Protein AF-A0A7C6ESQ6-F1 (afdb_monomer_lite)

Structure (mmCIF, N/CA/C/O backbone):
data_AF-A0A7C6ESQ6-F1
#
_entry.id   AF-A0A7C6ESQ6-F1
#
loop_
_atom_site.group_PDB
_atom_site.id
_atom_site.type_symbol
_atom_site.label_atom_id
_atom_site.label_alt_id
_atom_site.label_comp_id
_atom_site.label_asym_id
_atom_site.label_entity_id
_atom_site.label_seq_id
_atom_site.pdbx_PDB_ins_code
_atom_site.Cartn_x
_atom_site.Cartn_y
_atom_site.Cartn_z
_atom_site.occupancy
_atom_site.B_iso_or_equiv
_atom_site.auth_seq_id
_atom_site.auth_comp_id
_atom_site.auth_asym_id
_atom_site.auth_atom_id
_atom_site.pdbx_PDB_model_num
ATOM 1 N N . MET A 1 1 ? 0.675 -4.792 -24.151 1.00 38.22 1 MET A N 1
ATOM 2 C CA . MET A 1 1 ? 0.640 -6.131 -23.531 1.00 38.22 1 MET A CA 1
ATOM 3 C C . MET A 1 1 ? 1.542 -7.033 -24.361 1.00 38.22 1 MET A C 1
ATOM 5 O O . MET A 1 1 ? 1.182 -7.330 -25.490 1.00 38.22 1 MET A O 1
ATOM 9 N N . VAL A 1 2 ? 2.749 -7.359 -23.887 1.00 43.62 2 VAL A N 1
ATOM 10 C CA . VAL A 1 2 ? 3.597 -8.355 -24.565 1.00 43.62 2 VAL A CA 1
ATOM 11 C C . VAL A 1 2 ? 3.048 -9.716 -24.164 1.00 43.62 2 VAL A C 1
ATOM 13 O O . VAL A 1 2 ? 3.107 -10.090 -22.995 1.00 43.62 2 VAL A O 1
ATOM 16 N N . VAL A 1 3 ? 2.423 -10.412 -25.108 1.00 44.91 3 VAL A N 1
ATOM 17 C CA . VAL A 1 3 ? 1.935 -11.775 -24.897 1.00 44.91 3 VAL A CA 1
ATOM 18 C C . VAL A 1 3 ? 3.154 -12.694 -24.925 1.00 44.91 3 VAL A C 1
ATOM 20 O O . VAL A 1 3 ? 3.728 -12.941 -25.981 1.00 44.91 3 VAL A O 1
ATOM 23 N N . LEU A 1 4 ? 3.586 -13.163 -23.753 1.00 53.50 4 LEU A N 1
ATOM 24 C CA . LEU A 1 4 ? 4.672 -14.136 -23.605 1.00 53.50 4 LEU A CA 1
ATOM 25 C C . LEU A 1 4 ? 4.140 -15.539 -23.932 1.00 53.50 4 LEU A C 1
ATOM 27 O O . LEU A 1 4 ? 3.930 -16.361 -23.047 1.00 53.50 4 LEU A O 1
ATOM 31 N N . SER A 1 5 ? 3.908 -15.822 -25.212 1.00 55.59 5 SER A N 1
ATOM 32 C CA . SER A 1 5 ? 3.445 -17.133 -25.695 1.00 55.59 5 SER A CA 1
ATOM 33 C C . SER A 1 5 ? 4.500 -18.250 -25.604 1.00 55.59 5 SER A C 1
ATOM 35 O O . SER A 1 5 ? 4.257 -19.351 -26.084 1.00 55.59 5 SER A O 1
ATOM 37 N N . PHE A 1 6 ? 5.675 -17.982 -25.021 1.00 57.47 6 PHE A N 1
ATOM 38 C CA . PHE A 1 6 ? 6.845 -18.869 -25.075 1.00 57.47 6 PHE A CA 1
ATOM 39 C C . PHE A 1 6 ? 7.120 -19.666 -23.791 1.00 57.47 6 PHE A C 1
ATOM 41 O O . PHE A 1 6 ? 7.912 -20.604 -23.830 1.00 57.47 6 PHE A O 1
ATOM 48 N N . TYR A 1 7 ? 6.454 -19.364 -22.671 1.00 63.41 7 TYR A N 1
ATOM 49 C CA . TYR A 1 7 ? 6.669 -20.080 -21.410 1.00 63.41 7 TYR A CA 1
ATOM 50 C C . TYR A 1 7 ? 5.393 -20.779 -20.939 1.00 63.41 7 TYR A C 1
ATOM 52 O O . TYR A 1 7 ? 4.421 -20.133 -20.561 1.00 63.41 7 TYR A O 1
ATOM 60 N N . SER A 1 8 ? 5.416 -22.114 -20.899 1.00 73.50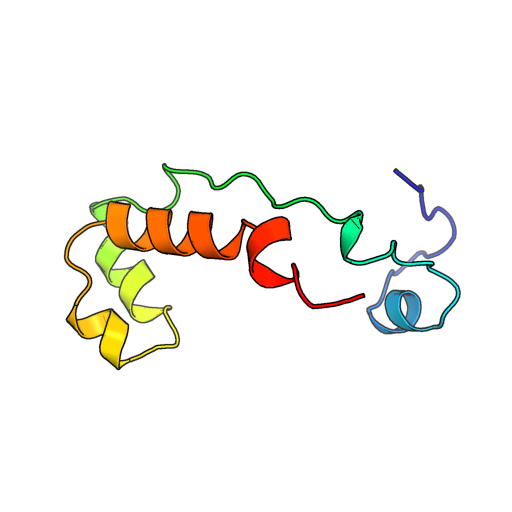 8 SER A N 1
ATOM 61 C CA . SER A 1 8 ? 4.328 -22.933 -20.337 1.00 73.50 8 SER A CA 1
ATOM 62 C C . SER A 1 8 ? 4.193 -22.785 -18.815 1.00 73.50 8 SER A C 1
ATOM 64 O O . SER A 1 8 ? 3.133 -23.060 -18.255 1.00 73.50 8 SER A O 1
ATOM 66 N N . LYS A 1 9 ? 5.263 -22.331 -18.1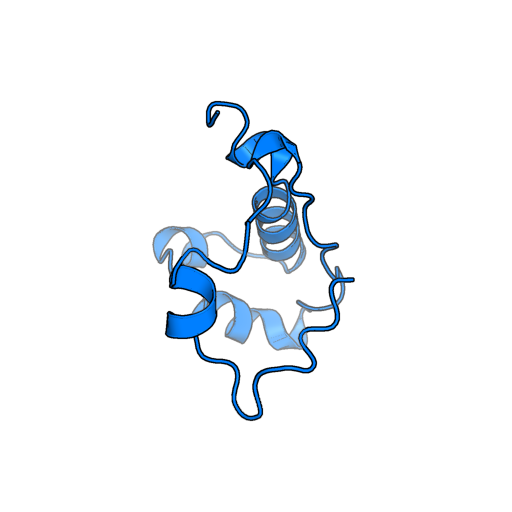47 1.00 80.38 9 LYS A N 1
ATOM 67 C CA . LYS A 1 9 ? 5.303 -21.935 -16.735 1.00 80.38 9 LYS A CA 1
ATOM 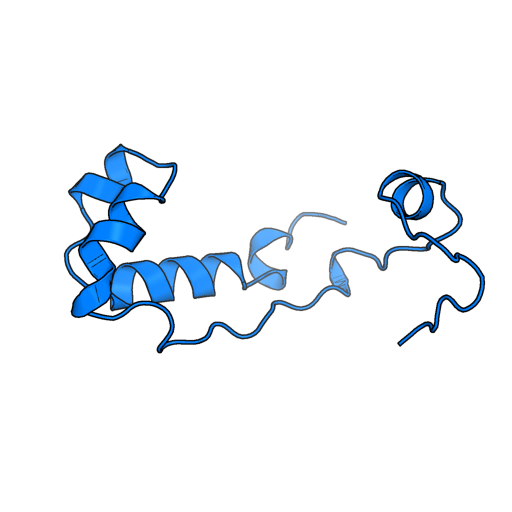68 C C . LYS A 1 9 ? 6.197 -20.707 -16.587 1.00 80.38 9 LYS A C 1
ATOM 70 O O . LYS A 1 9 ? 7.417 -20.821 -16.626 1.00 80.38 9 LYS A O 1
ATOM 75 N N . PHE A 1 10 ? 5.584 -19.541 -16.431 1.00 82.88 10 PHE A N 1
ATOM 76 C CA . PHE A 1 10 ? 6.303 -18.304 -16.153 1.00 82.88 10 PHE A CA 1
ATOM 77 C C . PHE A 1 10 ? 6.804 -18.300 -14.703 1.00 82.88 10 PHE A C 1
ATOM 79 O O . PHE A 1 10 ? 6.013 -18.476 -13.776 1.00 82.88 10 PHE A O 1
ATOM 86 N N . THR A 1 11 ? 8.108 -18.115 -14.497 1.00 88.00 11 THR A N 1
ATOM 87 C CA . THR A 1 11 ? 8.719 -18.024 -13.162 1.00 88.00 11 THR A CA 1
ATOM 88 C C . THR A 1 11 ? 9.362 -16.659 -12.940 1.00 88.00 11 THR A C 1
ATOM 90 O O . THR A 1 11 ? 9.662 -15.939 -13.891 1.00 88.00 11 THR A O 1
ATOM 93 N N . LEU A 1 12 ? 9.645 -16.314 -11.680 1.00 84.75 12 LEU A N 1
ATOM 94 C CA . LEU A 1 12 ? 10.406 -15.102 -11.361 1.00 84.75 12 LEU A CA 1
ATOM 95 C C . LEU A 1 12 ? 11.809 -15.124 -11.995 1.00 84.75 12 LEU A C 1
ATOM 97 O O . LEU A 1 12 ? 12.300 -14.087 -12.424 1.00 84.75 12 LEU A O 1
ATOM 101 N N . GLY A 1 13 ? 12.415 -16.310 -12.131 1.00 86.81 13 GLY A N 1
ATOM 102 C CA . GLY A 1 13 ? 13.675 -16.477 -12.854 1.00 86.81 13 GLY A CA 1
ATOM 103 C C . GLY A 1 13 ? 13.576 -16.005 -14.305 1.00 86.81 13 GLY A C 1
ATOM 104 O O . GLY A 1 13 ? 14.448 -15.275 -14.750 1.00 86.81 13 GLY A O 1
ATOM 105 N N . ASN A 1 14 ? 12.476 -16.316 -15.001 1.00 86.19 14 ASN A N 1
ATOM 106 C CA . ASN A 1 14 ? 12.232 -15.841 -16.372 1.00 86.19 14 ASN A CA 1
ATOM 107 C C . ASN A 1 14 ? 11.974 -14.332 -16.452 1.00 86.19 14 ASN A C 1
ATOM 109 O O . ASN A 1 14 ? 12.164 -13.719 -17.492 1.00 86.19 14 ASN A O 1
ATOM 113 N N . PHE A 1 15 ? 11.496 -13.719 -15.370 1.00 83.56 15 PHE A N 1
ATOM 114 C CA . PHE A 1 15 ? 11.326 -12.269 -15.308 1.00 83.56 15 PHE A CA 1
ATOM 115 C C . PHE A 1 15 ? 12.656 -11.534 -15.105 1.00 83.56 15 PHE A C 1
ATOM 117 O O . PHE A 1 15 ? 12.823 -10.405 -15.561 1.00 83.56 15 PHE A O 1
ATOM 124 N N . CYS A 1 16 ? 13.600 -12.185 -14.425 1.00 85.81 16 CYS A N 1
ATOM 125 C CA . CYS A 1 16 ? 14.892 -11.628 -14.039 1.00 85.81 16 CYS A CA 1
ATOM 126 C C . CYS A 1 16 ? 16.066 -12.122 -14.904 1.00 85.81 16 CYS A C 1
ATOM 128 O O . CYS A 1 16 ? 17.202 -11.745 -14.631 1.00 85.81 16 CYS A O 1
ATOM 130 N N . ASP A 1 17 ? 15.823 -12.945 -15.927 1.00 84.31 17 ASP A N 1
ATOM 131 C CA . ASP A 1 17 ? 16.862 -13.537 -16.789 1.00 84.31 17 ASP A CA 1
ATOM 132 C C . ASP A 1 17 ? 17.470 -12.551 -17.806 1.00 84.31 17 ASP A C 1
ATOM 134 O O . ASP A 1 17 ? 18.381 -12.904 -18.553 1.00 84.31 17 ASP A O 1
ATOM 138 N N . GLY A 1 18 ? 16.979 -11.308 -17.828 1.00 79.75 18 GLY A N 1
ATOM 139 C CA . GLY A 1 18 ? 17.432 -10.250 -18.729 1.00 79.75 18 GLY A CA 1
ATOM 140 C C . GLY A 1 18 ? 16.778 -10.271 -20.113 1.00 79.75 18 GLY A C 1
ATOM 141 O O . GLY A 1 18 ? 16.977 -9.328 -20.876 1.00 79.75 18 GLY A O 1
ATOM 142 N N . TYR A 1 19 ? 15.962 -11.282 -20.437 1.00 83.31 19 TYR A N 1
ATOM 143 C CA . TYR A 1 19 ? 15.205 -11.337 -21.692 1.00 83.31 19 TYR A CA 1
ATOM 144 C C . TYR A 1 19 ? 13.953 -10.456 -21.654 1.00 83.31 19 TYR A C 1
ATOM 146 O O . TYR A 1 19 ? 13.514 -9.937 -22.683 1.00 83.31 19 TYR A O 1
ATOM 154 N N . ILE A 1 20 ? 13.370 -10.267 -20.468 1.00 83.50 20 ILE A N 1
ATOM 155 C CA . ILE A 1 20 ? 12.226 -9.377 -20.272 1.00 83.50 20 ILE A CA 1
ATOM 156 C C . ILE A 1 20 ? 12.737 -7.989 -19.914 1.00 83.50 20 ILE A C 1
ATOM 158 O O . ILE A 1 20 ? 13.109 -7.708 -18.775 1.00 83.50 20 ILE A O 1
ATOM 162 N N . PHE A 1 21 ? 12.716 -7.101 -20.905 1.00 83.19 21 PHE A N 1
ATOM 163 C CA . PHE A 1 21 ? 13.007 -5.696 -20.676 1.00 83.19 21 PHE A CA 1
ATOM 164 C C . PHE A 1 21 ? 11.887 -5.056 -19.851 1.00 83.19 21 PHE A C 1
ATOM 166 O O . PHE A 1 21 ? 10.773 -4.820 -20.327 1.00 83.19 21 PHE A O 1
ATOM 173 N N . GLN A 1 22 ? 12.204 -4.771 -18.594 1.00 84.31 22 GLN A N 1
ATOM 174 C C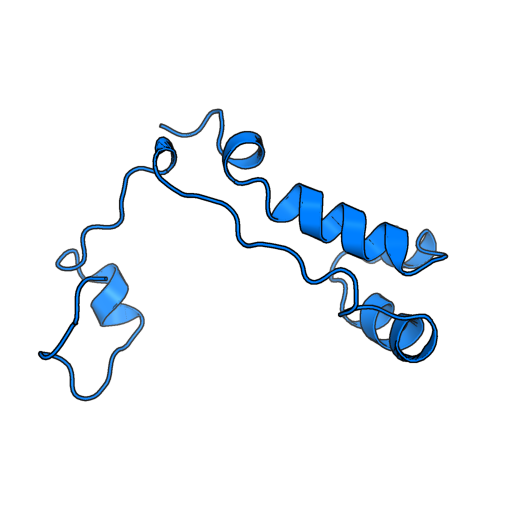A . GLN A 1 22 ? 11.411 -3.894 -17.749 1.00 84.31 22 GLN A CA 1
ATOM 175 C C . GLN A 1 22 ? 11.620 -2.450 -18.214 1.00 84.31 22 GLN A C 1
ATOM 177 O O . GLN A 1 22 ? 12.732 -2.069 -18.574 1.00 84.31 22 GLN A O 1
ATOM 182 N N . LYS A 1 23 ? 10.551 -1.646 -18.248 1.00 86.81 23 LYS A N 1
ATOM 183 C CA . LYS A 1 23 ? 10.664 -0.231 -18.637 1.00 86.81 23 LYS A CA 1
ATOM 184 C C . LYS A 1 23 ? 11.587 0.527 -17.666 1.00 86.81 23 LYS A C 1
ATOM 186 O O . LYS A 1 23 ? 11.909 0.034 -16.590 1.00 86.81 23 LYS A O 1
ATOM 191 N N . HIS A 1 24 ? 11.977 1.756 -17.999 1.00 86.38 24 HIS A N 1
ATOM 192 C CA . HIS A 1 24 ? 12.615 2.621 -17.002 1.00 86.38 24 HIS A CA 1
ATOM 193 C C . HIS A 1 24 ? 11.610 2.987 -15.905 1.00 86.38 24 HIS A C 1
ATOM 195 O O . HIS A 1 24 ? 10.425 3.143 -16.199 1.00 86.38 24 HIS A O 1
ATOM 201 N N . PHE A 1 25 ? 12.060 3.199 -14.663 1.00 86.31 25 PHE A N 1
ATOM 202 C CA . PHE A 1 25 ? 11.172 3.557 -13.544 1.00 86.31 25 PHE A CA 1
ATOM 203 C C . PHE A 1 25 ? 10.302 4.784 -13.839 1.00 86.31 25 PHE A C 1
ATOM 205 O O . PHE A 1 25 ? 9.117 4.799 -13.506 1.00 86.31 25 PHE A O 1
ATOM 212 N N . LYS A 1 26 ? 10.849 5.769 -14.562 1.00 86.31 26 LYS A N 1
ATOM 213 C CA . LYS A 1 26 ? 10.112 6.954 -15.027 1.00 86.31 26 LYS A CA 1
ATOM 214 C C . LYS A 1 26 ? 8.893 6.633 -15.900 1.00 86.31 26 LYS A C 1
ATOM 216 O O . LYS A 1 26 ? 8.001 7.470 -15.995 1.00 86.31 26 LYS A O 1
ATOM 221 N N . ASP A 1 27 ? 8.839 5.456 -16.520 1.00 88.75 27 ASP A N 1
ATOM 222 C CA . ASP A 1 27 ? 7.768 5.020 -17.419 1.00 88.75 27 ASP A CA 1
ATOM 223 C C . ASP A 1 27 ? 6.751 4.100 -16.717 1.00 88.75 27 ASP A C 1
ATOM 225 O O . ASP A 1 27 ? 5.768 3.695 -17.341 1.00 88.75 27 ASP A O 1
ATOM 229 N N . TYR A 1 28 ? 6.962 3.755 -15.439 1.00 90.06 28 TYR A N 1
ATOM 230 C CA . TYR A 1 28 ? 5.975 3.014 -14.652 1.00 90.06 28 TYR A CA 1
ATOM 231 C C . TYR A 1 28 ? 4.818 3.923 -14.245 1.00 90.06 28 TYR A C 1
ATOM 233 O O . TYR A 1 28 ? 4.983 5.127 -14.020 1.00 90.06 28 TYR A O 1
ATOM 241 N N . GLU A 1 29 ? 3.649 3.313 -14.109 1.00 92.38 29 GLU A N 1
ATOM 242 C CA . GLU A 1 29 ? 2.439 3.941 -13.597 1.00 92.38 29 GLU A CA 1
ATOM 243 C C . GLU A 1 29 ? 1.958 3.183 -12.363 1.00 92.38 29 GLU A C 1
ATOM 245 O O . GLU A 1 29 ? 2.198 1.981 -12.216 1.00 92.38 29 GLU A O 1
ATOM 250 N N . GLY A 1 30 ? 1.320 3.919 -11.457 1.00 92.31 30 GLY A N 1
ATOM 251 C CA . GLY A 1 30 ? 0.669 3.346 -10.291 1.00 92.31 30 GLY A CA 1
ATOM 252 C C . GLY A 1 30 ? -0.532 2.492 -10.660 1.00 92.31 30 GLY A C 1
ATOM 253 O O . GLY A 1 30 ? -1.149 2.685 -11.706 1.00 92.31 30 GLY A O 1
ATOM 254 N N . CYS A 1 31 ? -0.896 1.570 -9.774 1.00 93.00 31 CYS A N 1
ATOM 255 C CA . CYS A 1 31 ? -2.195 0.918 -9.855 1.00 93.00 31 CYS A CA 1
ATOM 256 C C . CYS A 1 31 ? -3.291 1.827 -9.282 1.00 93.00 31 CYS A C 1
ATOM 258 O O . CYS A 1 31 ? -3.054 2.644 -8.392 1.00 93.00 31 CYS A O 1
ATOM 260 N N . THR A 1 32 ? -4.515 1.668 -9.777 1.00 95.62 32 THR A N 1
ATOM 261 C CA . THR A 1 32 ? -5.688 2.277 -9.147 1.00 95.62 32 THR A CA 1
ATOM 262 C C . THR A 1 32 ? -5.979 1.563 -7.829 1.00 95.62 32 THR A C 1
ATOM 264 O O . THR A 1 32 ? -6.025 0.333 -7.785 1.00 95.62 32 THR A O 1
ATOM 267 N N . VAL A 1 33 ? -6.183 2.331 -6.760 1.00 96.12 33 VAL A N 1
ATOM 268 C CA . VAL A 1 33 ? -6.595 1.796 -5.458 1.00 96.12 33 VAL A CA 1
ATOM 269 C C . VAL A 1 33 ? -8.105 1.598 -5.453 1.00 96.12 33 VAL A C 1
ATOM 271 O O . VAL A 1 33 ? -8.847 2.529 -5.761 1.00 96.12 33 VAL A O 1
ATOM 274 N N . ASP A 1 34 ? -8.556 0.401 -5.080 1.00 96.62 34 ASP A N 1
ATOM 275 C CA . ASP A 1 34 ? -9.969 0.154 -4.802 1.00 96.62 34 ASP A CA 1
ATOM 276 C C . ASP A 1 34 ? -10.326 0.703 -3.416 1.00 96.62 34 ASP A C 1
ATOM 278 O O . ASP A 1 34 ? -9.965 0.141 -2.381 1.00 96.62 34 ASP A O 1
ATOM 282 N N . GLU A 1 35 ? -11.049 1.819 -3.403 1.00 96.44 35 GLU A N 1
ATOM 283 C CA . GLU A 1 35 ? -11.457 2.519 -2.183 1.00 96.44 35 GLU A CA 1
ATOM 284 C C . GLU A 1 35 ? -12.469 1.731 -1.341 1.00 96.44 35 GLU A C 1
ATOM 286 O O . GLU A 1 35 ? -12.693 2.070 -0.183 1.00 96.44 35 GLU A O 1
ATOM 291 N N . LYS A 1 36 ? -13.069 0.669 -1.895 1.00 96.31 36 LYS A N 1
ATOM 292 C CA . LYS A 1 36 ? -14.019 -0.203 -1.190 1.00 96.31 36 LYS A CA 1
ATOM 293 C C . LYS A 1 36 ? -13.371 -1.477 -0.656 1.00 96.31 36 LYS A C 1
ATOM 295 O O . LYS A 1 36 ? -14.061 -2.297 -0.054 1.00 96.31 36 LYS A O 1
ATOM 300 N N . PHE A 1 37 ? -12.066 -1.654 -0.866 1.00 95.81 37 PHE A N 1
ATOM 301 C CA . PHE A 1 37 ? -11.351 -2.852 -0.436 1.00 95.81 37 PHE A CA 1
ATOM 302 C C . PHE A 1 37 ? -11.271 -2.970 1.093 1.00 95.81 37 PHE A C 1
ATOM 304 O O . PHE A 1 37 ? -11.427 -4.059 1.647 1.00 95.81 37 PHE A O 1
ATOM 311 N N . VAL A 1 38 ? -11.060 -1.845 1.785 1.00 97.38 38 VAL A N 1
ATOM 312 C CA . VAL A 1 38 ? -11.082 -1.771 3.251 1.00 97.38 38 VAL A CA 1
ATOM 313 C C . VAL A 1 38 ? -12.368 -1.084 3.684 1.00 97.38 38 VAL A C 1
ATOM 315 O O . VAL A 1 38 ? -12.652 0.037 3.276 1.00 97.38 38 VAL A O 1
ATOM 318 N N . THR A 1 39 ? -13.140 -1.758 4.525 1.00 97.69 39 THR A N 1
ATOM 319 C CA . THR A 1 39 ? -14.418 -1.287 5.059 1.00 97.69 39 THR A CA 1
ATOM 320 C C . THR A 1 39 ? -14.395 -1.343 6.580 1.00 97.69 39 THR A C 1
ATOM 322 O O . THR A 1 39 ? -13.472 -1.885 7.189 1.00 97.69 39 THR A O 1
ATOM 325 N N . VAL A 1 40 ? -15.430 -0.801 7.223 1.00 97.38 40 VAL A N 1
ATOM 326 C CA . VAL A 1 40 ? -15.588 -0.895 8.683 1.00 97.38 40 VAL A CA 1
ATOM 327 C C . VAL A 1 40 ? -15.594 -2.358 9.147 1.00 97.38 40 VAL A C 1
A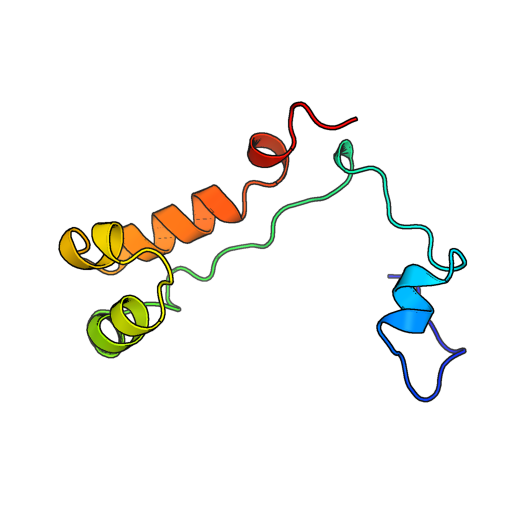TOM 329 O O . VAL A 1 40 ? -14.981 -2.680 10.164 1.00 97.38 40 VAL A O 1
ATOM 332 N N . ASP A 1 41 ? -16.205 -3.251 8.364 1.00 98.12 41 ASP A N 1
ATOM 333 C CA . ASP A 1 41 ? -16.373 -4.664 8.715 1.00 98.12 41 ASP A CA 1
ATOM 334 C C . ASP A 1 41 ? -15.048 -5.441 8.728 1.00 98.12 41 ASP A C 1
ATOM 336 O O . ASP A 1 41 ? -14.856 -6.324 9.566 1.00 98.12 41 ASP A O 1
ATOM 340 N N . ASN A 1 42 ? -14.110 -5.107 7.831 1.00 98.00 42 ASN A N 1
ATOM 341 C CA . ASN A 1 42 ? -12.815 -5.790 7.728 1.00 98.00 42 ASN A CA 1
ATOM 342 C C . ASN A 1 42 ? -11.636 -4.994 8.319 1.00 98.00 42 ASN A C 1
ATOM 344 O O . ASN A 1 42 ? -10.509 -5.496 8.349 1.00 98.00 42 ASN A O 1
ATOM 348 N N . LEU A 1 43 ? -11.882 -3.790 8.853 1.00 97.62 43 LEU A N 1
ATOM 349 C CA . LEU A 1 43 ? -10.844 -2.876 9.338 1.00 97.62 43 LEU A CA 1
ATOM 350 C C . LEU A 1 43 ? -9.901 -3.532 10.354 1.00 97.62 43 LEU A C 1
ATOM 352 O O . LEU A 1 43 ? -8.683 -3.381 10.273 1.00 97.62 43 LEU A O 1
ATOM 356 N N . LYS A 1 44 ? -10.447 -4.299 11.304 1.00 97.69 44 LYS A N 1
ATOM 357 C CA . LYS A 1 44 ? -9.645 -4.978 12.334 1.00 97.69 44 LYS A CA 1
ATOM 358 C C . LYS A 1 44 ? -8.662 -5.983 11.728 1.00 97.69 44 LYS A C 1
ATOM 360 O O . LYS A 1 44 ? -7.520 -6.070 12.182 1.00 97.69 44 LYS A O 1
ATOM 365 N N . GLU A 1 45 ? -9.093 -6.735 10.718 1.00 97.94 45 GLU A N 1
ATOM 366 C CA . GLU A 1 45 ? -8.221 -7.668 10.005 1.00 97.94 45 GLU A CA 1
ATOM 367 C C . GLU A 1 45 ? -7.166 -6.911 9.196 1.00 97.94 45 GLU A C 1
ATOM 369 O O . GLU A 1 45 ? -5.979 -7.231 9.295 1.00 97.94 45 GLU A O 1
ATOM 374 N N . ALA A 1 46 ? -7.573 -5.867 8.467 1.00 97.12 46 ALA A N 1
ATOM 375 C CA . ALA A 1 46 ? -6.662 -5.033 7.690 1.00 97.12 46 ALA A CA 1
ATOM 376 C C . ALA A 1 46 ? -5.534 -4.462 8.570 1.00 97.12 46 ALA A C 1
ATOM 378 O O . ALA A 1 46 ? -4.356 -4.601 8.235 1.00 97.12 46 ALA A O 1
ATOM 379 N N . ILE A 1 47 ? -5.867 -3.930 9.754 1.00 97.31 47 ILE A N 1
ATOM 380 C CA . ILE A 1 47 ? -4.884 -3.430 10.729 1.00 97.31 47 ILE A CA 1
ATOM 381 C C . ILE A 1 47 ? -3.915 -4.537 11.174 1.00 97.31 47 ILE A C 1
ATOM 383 O O . ILE A 1 47 ? -2.710 -4.303 11.280 1.00 97.31 47 ILE A O 1
ATOM 387 N N . ALA A 1 48 ? -4.397 -5.761 11.406 1.00 96.88 48 ALA A N 1
ATOM 388 C CA . ALA A 1 48 ? -3.549 -6.873 11.840 1.00 96.88 48 ALA A CA 1
ATOM 389 C C . ALA A 1 48 ? -2.509 -7.294 10.782 1.00 96.88 48 ALA A C 1
ATOM 391 O O . ALA A 1 48 ? -1.446 -7.814 11.140 1.00 96.88 48 ALA A O 1
ATOM 392 N N . LYS A 1 49 ? -2.791 -7.055 9.493 1.00 95.75 49 LYS A N 1
ATOM 393 C CA . LYS A 1 49 ? -1.916 -7.401 8.360 1.00 95.75 49 LYS A CA 1
ATOM 394 C C . LYS A 1 49 ? -0.866 -6.333 8.030 1.00 95.75 49 LYS A C 1
ATOM 396 O O . LYS A 1 49 ? 0.098 -6.634 7.333 1.00 95.75 49 LYS A O 1
ATOM 401 N N . ILE A 1 50 ? -0.994 -5.114 8.550 1.00 95.44 50 ILE A N 1
ATOM 402 C CA . ILE A 1 50 ? -0.036 -4.022 8.306 1.00 95.44 50 ILE A CA 1
ATOM 403 C C . ILE A 1 50 ? 1.300 -4.327 8.978 1.00 95.44 50 ILE A C 1
ATOM 405 O O . ILE A 1 50 ? 1.335 -4.502 10.183 1.00 95.44 50 ILE A O 1
ATOM 409 N N . TYR A 1 51 ? 2.433 -4.347 8.280 1.00 94.00 51 TYR A N 1
ATOM 410 C CA . TYR A 1 51 ? 3.717 -4.690 8.922 1.00 94.00 51 TYR A CA 1
ATOM 411 C C . TYR A 1 51 ? 4.166 -3.672 9.996 1.00 94.00 51 TYR A C 1
ATOM 413 O O . TYR A 1 51 ? 4.797 -4.044 10.985 1.00 94.00 51 TYR A O 1
ATOM 421 N N . ASN A 1 52 ? 3.838 -2.387 9.818 1.00 94.94 52 ASN A N 1
ATOM 422 C CA . ASN A 1 52 ? 4.280 -1.301 10.690 1.00 94.94 52 ASN A CA 1
ATOM 423 C C . ASN A 1 52 ? 3.475 -1.274 11.998 1.00 94.94 52 ASN A C 1
ATOM 425 O O . ASN A 1 52 ? 2.368 -0.735 12.045 1.00 94.94 52 ASN A O 1
ATOM 429 N N . TRP A 1 53 ? 4.050 -1.832 13.065 1.00 93.75 53 TRP A N 1
ATOM 430 C CA . TRP A 1 53 ? 3.381 -1.981 14.359 1.00 93.75 53 TRP A CA 1
ATOM 431 C C . TRP A 1 53 ? 2.957 -0.651 14.997 1.00 93.75 53 TRP A C 1
ATOM 433 O O . TRP A 1 53 ? 1.905 -0.600 15.629 1.00 93.75 53 TRP A O 1
ATOM 443 N N . GLU A 1 54 ? 3.738 0.419 14.831 1.00 95.44 54 GLU A N 1
ATOM 444 C CA . GLU A 1 54 ? 3.406 1.741 15.378 1.00 95.44 54 GLU A CA 1
ATOM 445 C C . GLU A 1 54 ? 2.202 2.340 14.664 1.00 95.44 54 GLU A C 1
ATOM 447 O O . GLU A 1 54 ? 1.306 2.911 15.285 1.00 95.44 54 GLU A O 1
ATOM 452 N N . TRP A 1 55 ? 2.153 2.175 13.342 1.00 94.56 55 TRP A N 1
ATOM 453 C CA . TRP A 1 55 ? 1.047 2.690 12.553 1.00 94.56 55 TRP A CA 1
ATOM 454 C C . TRP A 1 55 ? -0.266 1.976 12.889 1.00 94.56 55 TRP A C 1
ATOM 456 O O . TRP A 1 55 ? -1.290 2.645 13.017 1.00 94.56 55 TRP A O 1
ATOM 466 N N . ARG A 1 56 ? -0.227 0.664 13.181 1.00 95.50 56 ARG A N 1
ATOM 467 C CA . ARG A 1 56 ? -1.407 -0.094 13.652 1.00 95.50 56 ARG A CA 1
ATOM 468 C C . ARG A 1 56 ? -2.111 0.573 14.832 1.00 95.50 56 ARG A C 1
ATOM 470 O O . ARG A 1 56 ? -3.330 0.528 14.910 1.00 95.50 56 ARG A O 1
ATOM 477 N N . LYS A 1 57 ? -1.352 1.185 15.749 1.00 95.56 57 LYS A N 1
ATOM 478 C CA . LYS A 1 57 ? -1.891 1.828 16.959 1.00 95.56 57 LYS A CA 1
ATOM 479 C C . LYS A 1 57 ? -2.618 3.146 16.678 1.00 95.56 57 LYS A C 1
ATOM 481 O O . LYS A 1 57 ? -3.325 3.635 17.550 1.00 95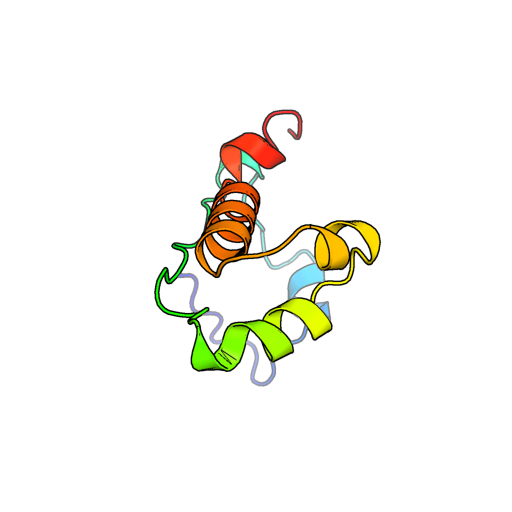.56 57 LYS A O 1
ATOM 486 N N . ARG A 1 58 ? -2.400 3.744 15.504 1.00 95.69 58 ARG A N 1
ATOM 487 C CA . ARG A 1 58 ? -2.890 5.084 15.141 1.00 95.69 58 ARG A CA 1
ATOM 488 C C . ARG A 1 58 ? -4.055 5.051 14.157 1.00 95.69 58 ARG A C 1
ATOM 490 O O . ARG A 1 58 ? -4.696 6.077 13.969 1.00 95.69 58 ARG A O 1
ATOM 497 N N . ILE A 1 59 ? -4.303 3.911 13.514 1.00 96.69 59 ILE A N 1
ATOM 498 C CA . ILE A 1 59 ? -5.386 3.763 12.541 1.00 96.69 59 ILE A CA 1
ATOM 499 C C . ILE A 1 59 ? -6.711 3.642 13.282 1.00 96.69 59 ILE A C 1
ATOM 501 O O . ILE A 1 59 ? -6.889 2.751 14.111 1.00 96.69 59 ILE A O 1
ATOM 505 N N . THR A 1 60 ? -7.648 4.519 12.942 1.00 95.88 60 THR A N 1
ATOM 506 C CA . THR A 1 60 ? -8.991 4.545 13.531 1.00 95.88 60 THR A CA 1
ATOM 507 C C . THR A 1 60 ? -10.100 4.340 12.506 1.00 95.88 60 THR A C 1
ATOM 509 O O . THR A 1 60 ? -11.214 4.010 12.903 1.00 95.88 60 THR A O 1
ATOM 512 N N . ALA A 1 61 ? -9.813 4.498 11.210 1.00 97.56 61 ALA A N 1
ATOM 513 C CA . ALA A 1 61 ? -10.816 4.451 10.151 1.00 97.56 61 ALA A CA 1
ATOM 514 C C . ALA A 1 61 ? -10.259 3.831 8.847 1.00 97.56 61 ALA A C 1
ATOM 516 O O . ALA A 1 61 ? -9.045 3.921 8.613 1.00 97.56 61 ALA A O 1
ATOM 517 N N . PRO A 1 62 ? -11.105 3.204 8.000 1.00 97.69 62 PRO A N 1
ATOM 518 C CA . PRO A 1 62 ? -10.687 2.595 6.731 1.00 97.69 62 PRO A CA 1
ATOM 519 C C . PRO A 1 62 ? -9.959 3.558 5.792 1.00 97.69 62 PRO A C 1
ATOM 521 O O . PRO A 1 62 ? -8.974 3.182 5.154 1.00 97.69 62 PRO A O 1
ATOM 524 N N . GLU A 1 63 ? -10.393 4.816 5.763 1.00 97.62 63 GLU A N 1
ATOM 525 C CA . GLU A 1 63 ? -9.883 5.864 4.881 1.00 97.62 63 GLU A CA 1
ATOM 526 C C . GLU A 1 63 ? -8.386 6.089 5.100 1.00 97.62 63 GLU A C 1
ATOM 528 O O . GLU A 1 63 ? -7.649 6.287 4.142 1.00 97.62 63 GLU A O 1
ATOM 533 N N . MET A 1 64 ? -7.898 5.943 6.337 1.00 97.44 64 MET A N 1
ATOM 534 C CA . MET A 1 64 ? -6.470 6.072 6.637 1.00 97.44 64 MET A CA 1
ATOM 535 C C . MET A 1 64 ? -5.628 4.996 5.943 1.00 97.44 64 MET A C 1
ATOM 537 O O . MET A 1 64 ? -4.497 5.261 5.532 1.00 97.44 64 MET A O 1
ATOM 541 N N . ILE A 1 65 ? -6.157 3.773 5.831 1.00 96.94 65 ILE A N 1
ATOM 542 C CA . ILE A 1 65 ? -5.476 2.682 5.127 1.00 96.94 65 ILE A CA 1
ATOM 543 C C . ILE A 1 65 ? -5.539 2.934 3.621 1.00 96.94 65 ILE A C 1
ATOM 545 O O . ILE A 1 65 ? -4.512 2.822 2.954 1.00 96.94 65 ILE A O 1
ATOM 549 N N . ILE A 1 66 ? -6.705 3.329 3.102 1.00 97.50 66 ILE A N 1
ATOM 550 C CA . ILE A 1 66 ? -6.893 3.658 1.683 1.00 97.50 66 ILE A CA 1
ATOM 551 C C . ILE A 1 66 ? -5.971 4.805 1.247 1.00 97.50 66 ILE A C 1
ATOM 553 O O . ILE A 1 66 ? -5.329 4.707 0.203 1.00 97.50 66 ILE A O 1
ATOM 557 N N . ASP A 1 67 ? -5.830 5.854 2.053 1.00 96.25 67 ASP A N 1
ATOM 558 C CA . ASP A 1 67 ? -4.923 6.969 1.771 1.00 96.25 67 ASP A CA 1
ATOM 559 C C . ASP A 1 67 ? -3.457 6.527 1.782 1.00 96.25 67 ASP A C 1
ATOM 561 O O . ASP A 1 67 ? -2.683 6.914 0.904 1.00 96.25 67 ASP A O 1
ATOM 565 N N . GLY A 1 68 ? -3.081 5.649 2.718 1.00 94.62 68 GLY A N 1
ATOM 566 C CA . GLY A 1 68 ? -1.771 5.000 2.716 1.00 94.62 68 GLY A CA 1
ATOM 567 C C . GLY A 1 68 ? -1.524 4.204 1.430 1.00 94.62 68 GLY A C 1
ATOM 568 O O . GLY A 1 68 ? -0.478 4.355 0.801 1.00 94.62 68 GLY A O 1
ATOM 569 N N . MET A 1 69 ? -2.514 3.426 0.983 1.00 95.56 69 MET A N 1
ATOM 570 C CA . MET A 1 69 ? -2.447 2.674 -0.274 1.00 95.56 69 MET A CA 1
ATOM 571 C C . MET A 1 69 ? -2.319 3.600 -1.487 1.00 95.56 69 MET A C 1
ATOM 573 O O . MET A 1 69 ? -1.517 3.319 -2.372 1.00 95.56 69 MET A O 1
ATOM 577 N N . LYS A 1 70 ? -3.054 4.720 -1.534 1.00 96.44 70 LYS A N 1
ATOM 578 C CA . LYS A 1 70 ? -2.956 5.719 -2.615 1.00 96.44 70 LYS A CA 1
ATOM 579 C C . LYS A 1 70 ? -1.575 6.357 -2.653 1.00 96.44 70 LYS A C 1
ATOM 581 O O . LYS A 1 70 ? -0.965 6.466 -3.715 1.00 96.44 70 LYS A O 1
ATOM 586 N N . HIS A 1 71 ? -1.056 6.726 -1.488 1.00 95.19 71 HIS A N 1
ATOM 587 C CA . HIS A 1 71 ? 0.288 7.263 -1.354 1.00 95.19 71 HIS A CA 1
ATOM 588 C C . HIS A 1 71 ? 1.354 6.252 -1.811 1.00 95.19 71 HIS A C 1
ATOM 590 O O . HIS A 1 71 ? 2.340 6.641 -2.442 1.00 95.19 71 HIS A O 1
ATOM 596 N N . ASP A 1 72 ? 1.152 4.962 -1.537 1.00 93.56 72 ASP A N 1
ATOM 597 C CA . ASP A 1 72 ? 2.036 3.881 -1.973 1.00 93.56 72 ASP A CA 1
ATOM 598 C C . ASP A 1 72 ? 1.906 3.540 -3.463 1.00 93.56 72 ASP A C 1
ATOM 600 O O . ASP A 1 72 ? 2.900 3.143 -4.079 1.00 93.56 72 ASP A O 1
ATOM 604 N N . ALA A 1 73 ? 0.715 3.705 -4.037 1.00 95.50 73 ALA A N 1
ATOM 605 C CA . ALA A 1 73 ? 0.441 3.504 -5.453 1.00 95.50 73 ALA A CA 1
ATOM 606 C C . ALA A 1 73 ? 0.964 4.655 -6.327 1.00 95.50 73 ALA A C 1
ATOM 608 O O . ALA A 1 73 ? 1.152 4.466 -7.525 1.00 95.50 73 ALA A O 1
ATOM 609 N N . ASP A 1 74 ? 1.261 5.826 -5.758 1.00 94.88 74 ASP A N 1
ATOM 610 C CA . ASP A 1 74 ? 1.893 6.933 -6.480 1.00 94.88 74 ASP A CA 1
ATOM 611 C C . ASP A 1 74 ? 3.382 6.652 -6.762 1.00 94.88 74 ASP A C 1
ATOM 613 O O . ASP A 1 74 ? 4.305 7.108 -6.077 1.00 94.88 74 ASP A O 1
ATOM 617 N N . ILE A 1 75 ? 3.609 5.865 -7.813 1.00 93.19 75 ILE A N 1
ATOM 618 C CA . ILE A 1 75 ? 4.927 5.455 -8.304 1.00 93.19 75 ILE A CA 1
ATOM 619 C C . ILE A 1 75 ? 5.769 6.658 -8.735 1.00 93.19 75 ILE A C 1
ATOM 621 O O . ILE A 1 75 ? 6.972 6.684 -8.463 1.00 93.19 75 ILE A O 1
ATOM 625 N N . LYS A 1 76 ? 5.158 7.672 -9.367 1.00 91.19 76 LYS A N 1
ATOM 626 C CA . LYS A 1 76 ? 5.880 8.869 -9.827 1.00 91.19 76 LYS A CA 1
ATOM 627 C C . LYS A 1 76 ? 6.474 9.626 -8.648 1.00 91.19 76 LYS A C 1
ATOM 629 O O . LYS A 1 76 ? 7.623 10.050 -8.714 1.00 91.19 76 LYS A O 1
ATOM 634 N N . ARG A 1 77 ? 5.720 9.756 -7.555 1.00 93.25 77 ARG A N 1
ATOM 635 C CA . ARG A 1 77 ? 6.206 10.358 -6.313 1.00 93.25 77 ARG A CA 1
ATOM 636 C C . ARG A 1 77 ? 7.245 9.478 -5.615 1.00 93.25 77 ARG A C 1
ATOM 638 O O . ARG A 1 77 ? 8.266 10.007 -5.185 1.00 93.25 77 ARG A O 1
ATOM 645 N N . ARG A 1 78 ? 7.017 8.160 -5.499 1.00 91.31 78 ARG A N 1
ATOM 646 C CA . ARG A 1 78 ? 7.921 7.230 -4.780 1.00 91.31 78 ARG A CA 1
ATOM 647 C C . ARG A 1 78 ? 9.302 7.110 -5.405 1.00 91.31 78 ARG A C 1
ATOM 649 O O . ARG A 1 78 ? 10.280 6.996 -4.675 1.00 91.31 78 ARG A O 1
ATOM 656 N N . PHE A 1 79 ? 9.372 7.111 -6.730 1.00 90.25 79 PHE A N 1
ATOM 657 C CA . PHE A 1 79 ? 10.611 6.867 -7.468 1.00 90.25 79 PHE A CA 1
ATOM 658 C C . PHE A 1 79 ? 11.081 8.084 -8.257 1.00 90.25 79 PHE A C 1
ATOM 660 O O . PHE A 1 79 ? 11.874 7.946 -9.179 1.00 90.25 79 PHE A O 1
ATOM 667 N N . ARG A 1 80 ? 10.628 9.282 -7.875 1.00 89.62 80 ARG A N 1
ATOM 668 C CA . ARG A 1 80 ? 11.002 10.548 -8.517 1.00 89.62 80 ARG A CA 1
ATOM 669 C C . ARG A 1 80 ? 12.515 10.731 -8.667 1.00 89.62 80 ARG A C 1
ATOM 671 O O . ARG A 1 80 ? 12.960 11.296 -9.660 1.00 89.62 80 ARG A O 1
ATOM 678 N N . ASP A 1 81 ? 13.278 10.257 -7.685 1.00 89.25 81 ASP A N 1
ATOM 679 C CA . ASP A 1 81 ? 14.729 10.451 -7.616 1.00 89.25 81 ASP A CA 1
ATOM 680 C C . ASP A 1 81 ? 15.520 9.247 -8.171 1.00 89.25 81 ASP A C 1
ATOM 682 O O . ASP A 1 81 ? 16.751 9.283 -8.229 1.00 89.25 81 ASP A O 1
ATOM 686 N N . LEU A 1 82 ? 14.829 8.182 -8.601 1.00 82.06 82 LEU A N 1
ATOM 687 C CA . LEU A 1 82 ? 15.434 7.018 -9.250 1.00 82.06 82 LEU A CA 1
ATOM 688 C C . LEU A 1 82 ? 15.422 7.214 -10.771 1.00 82.06 82 LEU A C 1
ATOM 690 O O . LEU A 1 82 ? 14.386 7.516 -11.363 1.00 82.06 82 LEU A O 1
ATOM 694 N N . LYS A 1 83 ? 16.593 7.055 -11.393 1.00 63.28 83 LYS A N 1
ATOM 695 C CA . LYS A 1 83 ? 16.787 7.178 -12.844 1.00 63.28 83 LYS A CA 1
ATOM 696 C C . LYS A 1 83 ? 16.593 5.843 -13.552 1.00 63.28 83 LYS A C 1
ATOM 698 O O . LYS A 1 83 ? 17.100 4.831 -13.023 1.00 63.28 83 LYS A O 1
#

pLDDT: mean 88.35, std 13.17, range [38.22, 98.12]

Foldseek 3Di:
DPPCPPDPDDDVCNVVVPPDDDDALQPDAFDDQDLPPFAPVCPVVVLVPDPDPVVSVVDDGSVVVSVVSVVVRHSCVVCVVPD

Secondary structure (DSSP, 8-state):
----TT-SS--HHHHHSSSS-PPPGGG--PPPP-TTSS-TTTHHHHHHH-S-HHHHTT--SHHHHHHHHHHHH-HHHHTTT--

Radius of gyration: 17.44 Å; chains: 1; bounding box: 34×34×43 Å

Sequence (83 aa):
MVVLSFYSKFTLGNFCDGYIFQKHFKDYEGCTVDEKFVTVDNLKEAIAKIYNWEWRKRITAPEMIIDGMKHDADIKRRFRDLK